Protein AF-A0A1I0ZEE6-F1 (afdb_monomer)

Radius of gyration: 21.69 Å; Cα contacts (8 Å, |Δi|>4): 69; chains: 1; bounding box: 48×44×58 Å

pLDDT: mean 82.83, std 20.59, range [38.22, 98.44]

Mean predicted aligned error: 12.22 Å

Secondary structure (DSSP, 8-state):
--------------------------------S----TTHHHHTS-HHHHHHHHHHHHS-HHHHHHHHHHHHHHHHHTTT-HHHHHHHHHHHHHHHHHHHHS-HHHHHHHHHHHH--HHHHHHHHHHHHHHHHHTTT-HHHHHHHHHHHHHHHHTPPP-

Foldseek 3Di:
DDDDDDDDDDDDDDDDDDDDDPDPDPPPPPPPDPPQQQPNVQVVFAPVLNVLVVVLVPDDPVCSVVSVVVSLVCQCVAVRHDVSNVVSVVVVVVVVVVLVPFAPVLNVLLVVLVVDDDPSSVVSVVVSLVCLCVQVRHDVSNVVSVVVVVVVVSNDPDD

Structure (mmCIF, N/CA/C/O backbone):
data_AF-A0A1I0ZEE6-F1
#
_entry.id   AF-A0A1I0ZEE6-F1
#
loop_
_atom_site.group_PDB
_atom_site.id
_atom_site.type_symbol
_atom_site.label_atom_id
_atom_site.label_alt_id
_atom_site.label_comp_id
_atom_site.label_asym_id
_atom_site.label_entity_id
_atom_site.label_seq_id
_atom_site.pdbx_PDB_ins_code
_atom_site.Cartn_x
_atom_site.Cartn_y
_atom_site.Cartn_z
_atom_site.occupancy
_atom_site.B_iso_or_equiv
_atom_site.auth_seq_id
_atom_site.auth_comp_id
_atom_site.auth_asym_id
_atom_site.auth_atom_id
_atom_site.pdbx_PDB_model_num
ATOM 1 N N . MET A 1 1 ? 27.224 18.123 -24.637 1.00 46.78 1 MET A N 1
ATOM 2 C CA . MET A 1 1 ? 26.279 17.192 -25.281 1.00 46.78 1 MET A CA 1
ATOM 3 C C . MET A 1 1 ? 27.034 16.325 -26.271 1.00 46.78 1 MET A C 1
ATOM 5 O O . MET A 1 1 ? 27.534 16.872 -27.246 1.00 46.78 1 MET A O 1
ATOM 9 N N . PRO A 1 2 ? 27.131 15.012 -26.024 1.00 45.72 2 PRO A N 1
ATOM 10 C CA . PRO A 1 2 ? 27.271 14.040 -27.096 1.00 45.72 2 PRO A CA 1
ATOM 11 C C . PRO A 1 2 ? 26.072 13.081 -27.137 1.00 45.72 2 PRO A C 1
ATOM 13 O O . PRO A 1 2 ? 25.588 12.602 -26.113 1.00 45.72 2 PRO A O 1
ATOM 16 N N . LEU A 1 3 ? 25.606 12.854 -28.362 1.00 50.81 3 LEU A N 1
ATOM 17 C CA . LEU A 1 3 ? 24.625 11.857 -28.772 1.00 50.81 3 LEU A CA 1
ATOM 18 C C . LEU A 1 3 ? 25.189 10.448 -28.566 1.00 50.81 3 LEU A C 1
ATOM 20 O O . LEU A 1 3 ? 26.277 10.153 -29.054 1.00 50.81 3 LEU A O 1
ATOM 24 N N . ILE A 1 4 ? 24.418 9.567 -27.930 1.00 52.72 4 ILE A N 1
ATOM 25 C CA . ILE A 1 4 ? 24.610 8.119 -28.038 1.00 52.72 4 ILE A CA 1
ATOM 26 C C . ILE A 1 4 ? 23.381 7.572 -28.760 1.00 52.72 4 ILE A C 1
ATOM 28 O O . ILE A 1 4 ? 22.345 7.298 -28.162 1.00 52.72 4 ILE A O 1
ATOM 32 N N . GLN A 1 5 ? 23.499 7.483 -30.085 1.00 45.06 5 GLN A N 1
ATOM 33 C CA . GLN A 1 5 ? 22.770 6.495 -30.866 1.00 45.06 5 GLN A CA 1
ATOM 34 C C . GLN A 1 5 ? 23.502 5.165 -30.698 1.00 45.06 5 GLN A C 1
ATOM 36 O O . GLN A 1 5 ? 24.646 5.032 -31.128 1.00 45.06 5 GLN A O 1
ATOM 41 N N . THR A 1 6 ? 22.828 4.170 -30.139 1.00 51.00 6 THR A N 1
ATOM 42 C CA . THR A 1 6 ? 23.192 2.766 -30.331 1.00 51.00 6 THR A CA 1
ATOM 43 C C . THR A 1 6 ? 21.953 2.023 -30.792 1.00 51.00 6 THR A C 1
ATOM 45 O O . THR A 1 6 ? 21.045 1.706 -30.029 1.00 51.00 6 THR A O 1
ATOM 48 N N . ALA A 1 7 ? 21.924 1.801 -32.103 1.00 47.28 7 ALA A N 1
ATOM 49 C CA . ALA A 1 7 ? 21.032 0.878 -32.768 1.00 47.28 7 ALA A CA 1
ATOM 50 C C . ALA A 1 7 ? 21.330 -0.549 -32.286 1.00 47.28 7 ALA A C 1
ATOM 52 O O . ALA A 1 7 ? 22.453 -1.032 -32.421 1.00 47.28 7 ALA A O 1
ATOM 53 N N . GLY A 1 8 ? 20.316 -1.217 -31.742 1.00 39.75 8 GLY A N 1
ATOM 54 C CA . GLY A 1 8 ? 20.309 -2.653 -31.482 1.00 39.75 8 GLY A CA 1
ATOM 55 C C . GLY A 1 8 ? 19.247 -3.314 -32.351 1.00 39.75 8 GLY A C 1
ATOM 56 O O . GLY A 1 8 ? 18.089 -3.401 -31.958 1.00 39.75 8 GLY A O 1
ATOM 57 N N . LEU A 1 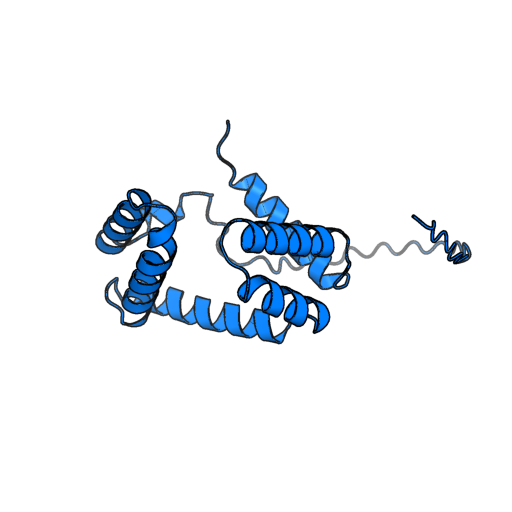9 ? 19.644 -3.727 -33.554 1.00 48.78 9 LEU A N 1
ATOM 58 C CA . LEU A 1 9 ? 18.883 -4.610 -34.435 1.00 48.78 9 LEU A CA 1
ATOM 59 C C . LEU A 1 9 ? 18.693 -5.978 -33.768 1.00 48.78 9 LEU A C 1
ATOM 61 O O . LEU A 1 9 ? 19.683 -6.642 -33.475 1.00 48.78 9 LEU A O 1
ATOM 65 N N . PHE A 1 10 ? 17.451 -6.449 -33.651 1.00 51.84 10 PHE A N 1
ATOM 66 C CA . PHE A 1 10 ? 17.171 -7.880 -33.539 1.00 51.84 10 PHE A CA 1
ATOM 67 C C . PHE A 1 10 ? 16.083 -8.273 -34.534 1.00 51.84 10 PHE A C 1
ATOM 69 O O . PHE A 1 10 ? 14.902 -7.979 -34.370 1.00 51.84 10 PHE A O 1
ATOM 76 N N . ALA A 1 11 ? 16.533 -8.928 -35.602 1.00 49.00 11 ALA A N 1
ATOM 77 C CA . ALA A 1 11 ? 15.695 -9.679 -36.515 1.00 49.00 11 ALA A CA 1
ATOM 78 C C . ALA A 1 11 ? 15.280 -10.992 -35.834 1.00 49.00 11 ALA A C 1
ATOM 80 O O . ALA A 1 11 ? 16.138 -11.779 -35.437 1.00 49.00 11 ALA A O 1
ATOM 81 N N . ALA A 1 12 ? 13.977 -11.241 -35.731 1.00 51.59 12 ALA A N 1
ATOM 82 C CA . ALA A 1 12 ? 13.430 -12.552 -35.404 1.00 51.59 12 ALA A CA 1
ATOM 83 C C . ALA A 1 12 ? 12.421 -12.926 -36.492 1.00 51.59 12 ALA A C 1
ATOM 85 O O . ALA A 1 12 ? 11.495 -12.173 -36.794 1.00 51.59 12 ALA A O 1
ATOM 86 N N . GLY A 1 13 ? 12.696 -14.052 -37.145 1.00 39.03 13 GLY A N 1
ATOM 87 C CA . GLY A 1 13 ? 12.021 -14.513 -38.346 1.00 39.03 13 GLY A CA 1
ATOM 88 C C . GLY A 1 13 ? 10.572 -14.930 -38.114 1.00 39.03 13 GLY A C 1
ATOM 89 O O . GLY A 1 13 ? 10.224 -15.528 -37.098 1.00 39.03 13 GLY A O 1
ATOM 90 N N . LEU A 1 14 ? 9.751 -14.652 -39.125 1.00 50.69 14 LEU A N 1
ATOM 91 C CA . LEU A 1 14 ? 8.453 -15.274 -39.335 1.00 50.69 14 LEU A CA 1
ATOM 92 C C . LEU A 1 14 ? 8.629 -16.772 -39.622 1.00 50.69 14 LEU A C 1
ATOM 94 O O . LEU A 1 14 ? 9.229 -17.142 -40.630 1.00 50.69 14 LEU A O 1
ATOM 98 N N . LEU A 1 15 ? 8.011 -17.618 -38.800 1.00 49.62 15 LEU A N 1
ATOM 99 C CA . LEU A 1 15 ? 7.560 -18.942 -39.217 1.00 49.62 15 LEU A CA 1
ATOM 100 C C . LEU A 1 15 ? 6.072 -19.069 -38.900 1.00 49.62 15 LEU A C 1
ATOM 102 O O . LEU A 1 15 ? 5.647 -19.178 -37.753 1.00 49.62 15 LEU A O 1
ATOM 106 N N . THR A 1 16 ? 5.284 -19.014 -39.965 1.00 49.97 16 THR A N 1
ATOM 107 C CA . THR A 1 16 ? 3.881 -19.396 -40.021 1.00 49.97 16 THR A CA 1
ATOM 108 C C . THR A 1 16 ? 3.776 -20.917 -39.991 1.00 49.97 16 THR A C 1
ATOM 110 O O . THR A 1 16 ? 4.164 -21.593 -40.939 1.00 49.97 16 THR A O 1
ATOM 113 N N . THR A 1 17 ? 3.184 -21.463 -38.931 1.00 50.41 17 THR A N 1
ATOM 114 C CA . THR A 1 17 ? 2.644 -22.828 -38.939 1.00 50.41 17 THR A CA 1
ATOM 115 C C . THR A 1 17 ? 1.213 -22.802 -38.430 1.00 50.41 17 THR A C 1
ATOM 117 O O . THR A 1 17 ? 0.954 -22.543 -37.256 1.00 50.41 17 THR A O 1
ATOM 120 N N . SER A 1 18 ? 0.284 -23.049 -39.348 1.00 53.25 18 SER A N 1
ATOM 121 C CA . SER A 1 18 ? -1.133 -23.267 -39.088 1.00 53.25 18 SER A CA 1
ATOM 122 C C . SER A 1 18 ? -1.331 -24.498 -38.201 1.00 53.25 18 SER A C 1
ATOM 124 O O . SER A 1 18 ? -0.923 -25.598 -38.565 1.00 53.25 18 SER A O 1
ATOM 126 N N . GLY A 1 19 ? -2.005 -24.319 -37.068 1.00 49.41 19 GLY A N 1
ATOM 127 C CA . GLY A 1 19 ? -2.483 -25.402 -36.214 1.00 49.41 19 GLY A CA 1
ATOM 128 C C . GLY A 1 19 ? -3.840 -25.029 -35.631 1.00 49.41 19 GLY A C 1
ATOM 129 O O . GLY A 1 19 ? -3.916 -24.346 -34.615 1.00 49.41 19 GLY A O 1
ATOM 130 N N . LEU A 1 20 ? -4.916 -25.447 -36.301 1.00 53.00 20 LEU A N 1
ATOM 131 C CA . LEU A 1 20 ? -6.276 -25.388 -35.770 1.00 53.00 20 LEU A CA 1
ATOM 132 C C . LEU A 1 20 ? -6.407 -26.447 -34.672 1.00 53.00 20 LEU A C 1
ATOM 134 O O . LEU A 1 20 ? -6.607 -27.622 -34.965 1.00 53.00 20 LEU A O 1
ATOM 138 N N . PHE A 1 21 ? -6.314 -26.028 -33.412 1.00 50.97 21 PHE A N 1
ATOM 139 C CA . PHE A 1 21 ? -6.789 -26.820 -32.283 1.00 50.97 21 PHE A CA 1
ATOM 140 C C . PHE A 1 21 ? -8.025 -26.149 -31.698 1.00 50.97 21 PHE A C 1
ATOM 142 O O . PHE A 1 21 ? -7.955 -25.209 -30.909 1.00 50.97 21 PHE A O 1
ATOM 149 N N . THR A 1 22 ? -9.185 -26.657 -32.107 1.00 52.50 22 THR A N 1
ATOM 150 C CA . THR A 1 22 ? -10.457 -26.445 -31.422 1.00 52.50 22 THR A CA 1
ATOM 151 C C . THR A 1 22 ? -10.413 -27.223 -30.108 1.00 52.50 22 THR A C 1
ATOM 153 O O . THR A 1 22 ? -10.842 -28.368 -30.025 1.00 52.50 22 THR A O 1
ATOM 156 N N . GLY A 1 23 ? -9.833 -26.608 -29.082 1.00 43.75 23 GLY A N 1
ATOM 157 C CA . GLY A 1 23 ? -9.892 -27.077 -27.706 1.00 43.75 23 GLY A CA 1
ATOM 158 C C . GLY A 1 23 ? -10.612 -26.032 -26.874 1.00 43.75 23 GLY A C 1
ATOM 159 O O . GLY A 1 23 ? -9.990 -25.081 -26.411 1.00 43.75 23 GLY A O 1
ATOM 160 N N . ALA A 1 24 ? -11.924 -26.193 -26.696 1.00 48.84 24 ALA A N 1
ATOM 161 C CA . ALA A 1 24 ? -12.662 -25.479 -25.664 1.00 48.84 24 ALA A CA 1
ATOM 162 C C . ALA A 1 24 ? -12.153 -25.969 -24.301 1.00 48.84 24 ALA A C 1
ATOM 164 O O . ALA A 1 24 ? -12.667 -26.931 -2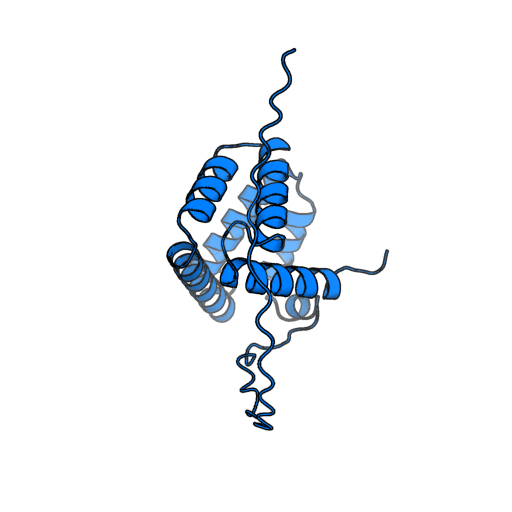3.734 1.00 48.84 24 ALA A O 1
ATOM 165 N N . ALA A 1 25 ? -11.084 -25.347 -23.806 1.00 46.94 25 ALA A N 1
ATOM 166 C CA . ALA A 1 25 ? -10.666 -25.515 -22.430 1.00 46.94 25 ALA A CA 1
ATOM 167 C C . ALA A 1 25 ? -11.686 -24.772 -21.554 1.00 46.94 25 ALA A C 1
ATOM 169 O O . ALA A 1 25 ? -11.912 -23.580 -21.782 1.00 46.94 25 ALA A O 1
ATOM 170 N N . PRO A 1 26 ? -12.325 -25.432 -20.571 1.00 43.75 26 PRO A N 1
ATOM 171 C CA . PRO A 1 26 ? -13.131 -24.724 -19.597 1.00 43.75 26 PRO A CA 1
ATOM 172 C C . PRO A 1 26 ? -12.206 -23.747 -18.878 1.00 43.75 26 PRO A C 1
ATOM 174 O O . PRO A 1 26 ? -11.265 -24.152 -18.196 1.00 43.75 26 PRO A O 1
ATOM 177 N N . SER A 1 27 ? -12.451 -22.453 -19.0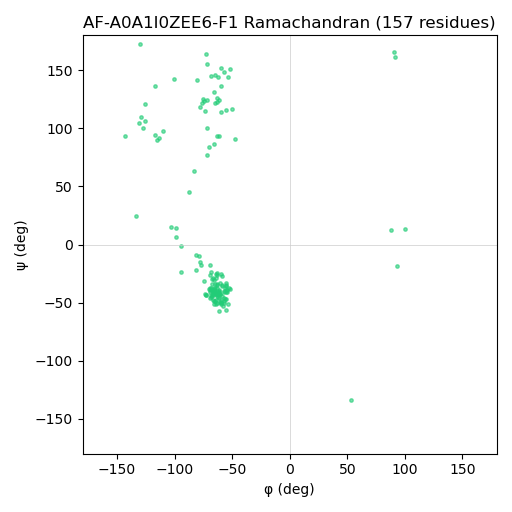65 1.00 43.12 27 SER A N 1
ATOM 178 C CA . SER A 1 27 ? -11.831 -21.408 -18.268 1.00 43.12 27 SER A CA 1
ATOM 179 C C . SER A 1 27 ? -12.267 -21.639 -16.826 1.00 43.12 27 SER A C 1
ATOM 181 O O . SER A 1 27 ? -13.346 -21.223 -16.407 1.00 43.12 27 SER A O 1
ATOM 183 N N . THR A 1 28 ? -11.453 -22.365 -16.064 1.00 38.22 28 THR A N 1
ATOM 184 C CA . THR A 1 28 ? -11.566 -22.429 -14.614 1.00 38.22 28 THR A CA 1
ATOM 185 C C . THR A 1 28 ? -11.312 -21.022 -14.109 1.00 38.22 28 THR A C 1
ATOM 187 O O . THR A 1 28 ? -10.166 -20.600 -13.948 1.00 38.22 28 THR A O 1
ATOM 190 N N . SER A 1 29 ? -12.408 -20.287 -13.930 1.00 42.53 29 SER A N 1
ATOM 191 C CA . SER A 1 29 ? -12.499 -19.054 -13.167 1.00 42.53 29 SER A CA 1
ATOM 192 C C . SER A 1 29 ? -11.805 -19.268 -11.823 1.00 42.53 29 SER A C 1
ATOM 194 O O . SER A 1 29 ? -12.403 -19.704 -10.844 1.00 42.53 29 SER A O 1
ATOM 196 N N . THR A 1 30 ? -10.509 -18.969 -11.761 1.00 47.34 30 THR A N 1
ATOM 197 C CA . THR A 1 30 ? -9.807 -18.740 -10.497 1.00 47.34 30 THR A CA 1
ATOM 198 C C . THR A 1 30 ? -10.076 -17.287 -10.125 1.00 47.34 30 THR A C 1
ATOM 200 O O . THR A 1 30 ? -9.202 -16.427 -10.133 1.00 47.34 30 THR A O 1
ATOM 203 N N . GLY A 1 31 ? -11.354 -17.000 -9.902 1.00 43.31 31 GLY A N 1
ATOM 204 C CA . GLY A 1 31 ? -11.892 -15.681 -9.605 1.00 43.31 31 GLY A CA 1
ATOM 205 C C . GLY A 1 31 ? -12.862 -15.732 -8.434 1.00 43.31 31 GLY A C 1
ATOM 206 O O . GLY A 1 31 ? -13.730 -14.878 -8.338 1.00 43.31 31 GLY A O 1
ATOM 207 N N . ASP A 1 32 ? -12.734 -16.725 -7.552 1.00 38.62 32 ASP A N 1
ATOM 208 C CA . ASP A 1 32 ? -13.660 -16.970 -6.441 1.00 38.62 32 ASP A CA 1
ATOM 209 C C . ASP A 1 32 ? -13.271 -16.166 -5.184 1.00 38.62 32 ASP A C 1
ATOM 211 O O . ASP A 1 32 ? -13.161 -16.652 -4.059 1.00 38.62 32 ASP A O 1
ATOM 215 N N . GLY A 1 33 ? -12.961 -14.888 -5.400 1.00 41.09 33 GLY A N 1
ATOM 216 C CA . GLY A 1 33 ? -12.982 -13.881 -4.348 1.00 41.09 33 GLY A CA 1
ATOM 217 C C . GLY A 1 33 ? -14.282 -13.094 -4.486 1.00 41.09 33 GLY A C 1
ATOM 218 O O . GLY A 1 33 ? -14.668 -12.817 -5.620 1.00 41.09 33 GLY A O 1
ATOM 219 N N . PRO A 1 34 ? -14.947 -12.679 -3.391 1.00 40.41 34 PRO A N 1
ATOM 220 C CA . PRO A 1 34 ? -16.128 -11.831 -3.492 1.00 40.41 34 PRO A CA 1
ATOM 221 C C . PRO A 1 34 ? -15.836 -10.631 -4.404 1.00 40.41 34 PRO A C 1
ATOM 223 O O . PRO A 1 34 ? -14.956 -9.814 -4.108 1.00 40.41 34 PRO A O 1
ATOM 226 N N . GLN A 1 35 ? -16.543 -10.546 -5.533 1.00 50.31 35 GLN A N 1
ATOM 227 C CA . GLN A 1 35 ? -16.547 -9.390 -6.428 1.00 50.31 35 GLN A CA 1
ATOM 228 C C . GLN A 1 35 ? -17.327 -8.280 -5.718 1.00 50.31 35 GLN A C 1
ATOM 230 O O . GLN A 1 35 ? -18.514 -8.079 -5.954 1.00 50.31 35 GLN A O 1
ATOM 235 N N . VAL A 1 36 ? -16.694 -7.630 -4.737 1.00 58.38 36 VAL A N 1
ATOM 236 C CA . VAL A 1 36 ? -17.350 -6.575 -3.960 1.00 58.38 36 VAL A CA 1
ATOM 237 C C . VAL A 1 36 ? -17.414 -5.312 -4.823 1.00 58.38 36 VAL A C 1
ATOM 239 O O . VAL A 1 36 ? -16.350 -4.830 -5.227 1.00 58.38 36 VAL A O 1
ATOM 242 N N . PRO A 1 37 ? -18.613 -4.756 -5.094 1.00 65.31 37 PRO A N 1
ATOM 243 C CA . PRO A 1 37 ? -18.745 -3.507 -5.829 1.00 65.31 37 PRO A CA 1
ATOM 244 C C . PRO A 1 37 ? -17.910 -2.404 -5.182 1.00 65.31 37 PRO A C 1
ATOM 246 O O . PRO A 1 37 ? -17.783 -2.329 -3.954 1.00 65.31 37 PRO A O 1
ATOM 249 N N . CYS A 1 38 ? -17.346 -1.530 -6.007 1.00 70.56 38 CYS A N 1
ATOM 250 C CA . CYS A 1 38 ? -16.548 -0.402 -5.551 1.00 70.56 38 CYS A CA 1
ATOM 251 C C . CYS A 1 38 ? -17.369 0.442 -4.559 1.00 70.56 38 CYS A C 1
ATOM 253 O O . CYS A 1 38 ? -18.420 0.971 -4.899 1.00 70.56 38 CYS A O 1
ATOM 255 N N . GLY A 1 39 ? -16.922 0.508 -3.302 1.00 64.19 39 GLY A N 1
ATOM 256 C CA . GLY A 1 39 ? -17.622 1.219 -2.224 1.00 64.19 39 GLY A CA 1
ATOM 257 C C . GLY A 1 39 ? -18.583 0.376 -1.375 1.00 64.19 39 GLY A C 1
ATOM 258 O O . GLY A 1 39 ? -18.823 0.753 -0.230 1.00 64.19 39 GLY A O 1
ATOM 259 N N . ALA A 1 40 ? -19.037 -0.800 -1.830 1.00 69.12 40 ALA A N 1
ATOM 260 C CA . ALA A 1 40 ? -19.922 -1.663 -1.032 1.00 69.12 40 ALA A CA 1
ATOM 261 C C . ALA A 1 40 ? -19.250 -2.164 0.259 1.00 69.12 40 ALA A C 1
ATOM 263 O O . ALA A 1 40 ? -19.917 -2.364 1.269 1.00 69.12 40 ALA A O 1
ATOM 264 N N . VAL A 1 41 ? -17.913 -2.262 0.271 1.00 80.06 41 VAL A N 1
ATOM 265 C CA . VAL A 1 41 ? -17.131 -2.578 1.480 1.00 80.06 41 VAL A CA 1
ATOM 266 C C . VAL A 1 41 ? -17.421 -1.606 2.625 1.00 80.06 41 VAL A C 1
ATOM 268 O O . VAL A 1 41 ? -17.432 -2.039 3.770 1.00 80.06 41 VAL A O 1
ATOM 271 N N . TRP A 1 42 ? -17.673 -0.320 2.345 1.00 83.69 42 TRP A N 1
ATOM 272 C CA . TRP A 1 42 ? -17.798 0.706 3.385 1.00 83.69 42 TRP A CA 1
ATOM 273 C C . TRP A 1 42 ? -18.943 0.419 4.357 1.00 83.69 42 TRP A C 1
ATOM 275 O O . TRP A 1 42 ? -18.758 0.537 5.564 1.00 83.69 42 TRP A O 1
ATOM 285 N N . SER A 1 43 ? -20.098 -0.012 3.850 1.00 85.38 43 SER A N 1
ATOM 286 C CA . SER A 1 43 ? -21.277 -0.321 4.670 1.00 85.38 43 SER A CA 1
ATOM 287 C C . SER A 1 43 ? -21.104 -1.567 5.544 1.00 85.38 43 SER A C 1
ATOM 289 O O . SER A 1 43 ? -21.843 -1.735 6.507 1.00 85.38 43 SER A O 1
ATOM 291 N N . HIS A 1 44 ? -20.125 -2.420 5.233 1.00 86.56 44 HIS A N 1
ATOM 292 C CA . HIS A 1 44 ? -19.817 -3.636 5.989 1.00 86.56 44 HIS A CA 1
ATOM 293 C C . HIS A 1 44 ? -18.715 -3.443 7.039 1.00 86.56 44 HIS A C 1
ATOM 295 O O . HIS A 1 44 ? -18.365 -4.393 7.736 1.00 86.56 44 HIS A O 1
ATOM 301 N N . LEU A 1 45 ? -18.141 -2.241 7.150 1.00 91.25 45 LEU A N 1
ATOM 302 C CA . LEU A 1 45 ? -17.132 -1.950 8.163 1.00 91.25 45 LEU A CA 1
ATOM 303 C C . LEU A 1 45 ? -17.796 -1.660 9.524 1.00 91.25 45 LEU A C 1
ATOM 305 O O . LEU A 1 45 ? -18.809 -0.951 9.559 1.00 91.25 45 LEU A O 1
ATOM 309 N N . PRO A 1 46 ? -17.206 -2.128 10.643 1.00 95.69 46 PRO A N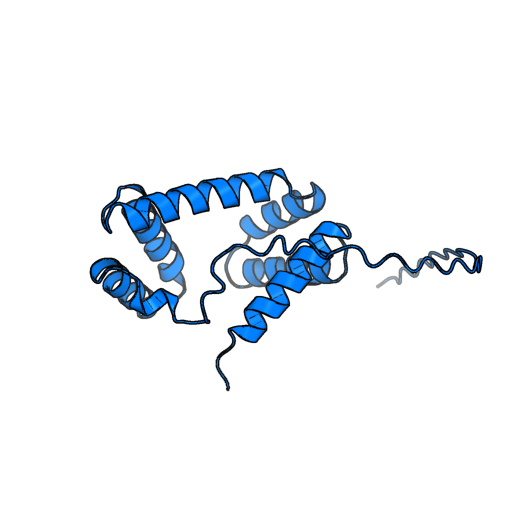 1
ATOM 310 C CA . PRO A 1 46 ? -17.615 -1.721 11.987 1.00 95.69 46 PRO A CA 1
ATOM 311 C C . PRO A 1 46 ? -17.661 -0.196 12.134 1.00 95.69 46 PRO A C 1
ATOM 313 O O . PRO A 1 46 ? -16.940 0.525 11.440 1.00 95.69 46 PRO A O 1
ATOM 316 N N . GLU A 1 47 ? -18.535 0.311 13.007 1.00 96.19 47 GLU A N 1
ATOM 317 C CA . GLU A 1 47 ? -18.705 1.755 13.212 1.00 96.19 47 GLU A CA 1
ATOM 318 C C . GLU A 1 47 ? -17.395 2.452 13.584 1.00 96.19 47 GLU A C 1
ATOM 320 O O . GLU A 1 47 ? -17.049 3.441 12.935 1.00 96.19 47 GLU A O 1
ATOM 325 N N . ASP A 1 48 ? -16.643 1.883 14.522 1.00 96.94 48 ASP A N 1
ATOM 326 C CA . ASP A 1 48 ? -15.377 2.442 15.003 1.00 96.94 48 ASP A CA 1
ATOM 327 C C . ASP A 1 48 ? -14.348 2.550 13.868 1.00 96.94 48 ASP A C 1
ATOM 329 O O . ASP A 1 48 ? -13.799 3.619 13.608 1.00 96.94 48 ASP A O 1
ATOM 333 N N . LEU A 1 49 ? -14.204 1.498 13.052 1.00 97.19 49 LEU A N 1
ATOM 334 C CA . LEU A 1 49 ? -13.325 1.533 11.878 1.00 97.19 49 LEU A CA 1
ATOM 335 C C . LEU A 1 49 ? -13.780 2.580 10.844 1.00 97.19 49 LEU A C 1
ATOM 337 O O . LEU A 1 49 ? -12.958 3.246 10.212 1.00 97.19 49 LEU A O 1
ATOM 341 N N . ARG A 1 50 ? -15.094 2.763 10.649 1.00 96.06 50 ARG A N 1
ATOM 342 C CA . ARG A 1 50 ? -15.616 3.834 9.778 1.00 96.06 50 ARG A CA 1
ATOM 343 C C . ARG A 1 50 ? -15.356 5.220 10.361 1.00 96.06 50 ARG A C 1
ATOM 345 O O . ARG A 1 50 ? -15.193 6.166 9.586 1.00 96.06 50 ARG A O 1
ATOM 352 N N . ALA A 1 51 ? -15.389 5.378 11.681 1.00 96.94 51 ALA A N 1
ATOM 353 C CA . ALA A 1 51 ? -15.066 6.631 12.354 1.00 96.94 51 ALA A CA 1
ATOM 354 C C . ALA A 1 51 ? -13.587 6.983 12.150 1.00 96.94 51 ALA A C 1
ATOM 356 O O . ALA A 1 51 ? -13.295 8.066 11.640 1.00 96.94 51 ALA A O 1
ATOM 357 N N . ASP A 1 52 ? -12.679 6.037 12.373 1.00 97.56 52 ASP A N 1
ATOM 358 C CA . ASP A 1 52 ? -11.243 6.271 12.215 1.00 97.56 52 ASP A CA 1
ATOM 359 C C . ASP A 1 52 ? -10.858 6.558 10.763 1.00 97.56 52 ASP A C 1
ATOM 361 O O . ASP A 1 52 ? -10.118 7.500 10.472 1.00 97.56 52 ASP A O 1
ATOM 365 N N . LEU A 1 53 ? -11.438 5.832 9.802 1.00 96.00 53 LEU A N 1
ATOM 366 C CA . LEU A 1 53 ? -11.218 6.104 8.379 1.00 96.00 53 LEU A CA 1
ATOM 367 C C . LEU A 1 53 ? -11.777 7.469 7.937 1.00 96.00 53 LEU A C 1
ATOM 369 O O . LEU A 1 53 ? -11.224 8.088 7.020 1.00 96.00 53 LEU A O 1
ATOM 373 N N . ARG A 1 54 ? -12.853 7.964 8.568 1.00 96.00 54 ARG A N 1
ATOM 374 C CA . ARG A 1 54 ? -13.319 9.350 8.374 1.00 96.00 54 ARG A CA 1
ATOM 375 C C . ARG A 1 54 ? -12.328 10.344 8.973 1.00 96.00 54 ARG A C 1
ATOM 377 O O . ARG A 1 54 ? -12.000 11.314 8.292 1.00 96.00 54 ARG A O 1
ATOM 384 N N . GLY A 1 55 ? -11.809 10.067 10.169 1.00 96.62 55 GLY A N 1
ATOM 385 C CA . GLY A 1 55 ? -10.758 10.855 10.813 1.00 96.62 55 GLY A CA 1
ATOM 386 C C . GLY A 1 55 ? -9.541 11.018 9.905 1.00 96.62 55 GLY A C 1
ATOM 387 O O . GLY A 1 55 ? -9.166 12.138 9.569 1.00 96.62 55 GLY A O 1
ATOM 388 N N . VAL A 1 56 ? -9.015 9.913 9.364 1.00 96.94 56 VAL A N 1
ATOM 389 C CA . VAL A 1 56 ? -7.903 9.929 8.395 1.00 96.94 56 VAL A CA 1
ATOM 390 C C . VAL A 1 56 ? -8.201 10.814 7.188 1.00 96.94 56 VAL A C 1
ATOM 392 O O . VAL A 1 56 ? -7.311 11.497 6.680 1.00 96.94 56 VAL A O 1
ATOM 395 N N . ARG A 1 57 ? -9.438 10.806 6.678 1.00 93.44 57 ARG A N 1
ATOM 396 C CA . ARG A 1 57 ? -9.789 11.591 5.488 1.00 93.44 57 ARG A CA 1
ATOM 397 C C . ARG A 1 57 ? -9.632 13.094 5.729 1.00 93.44 57 ARG A C 1
ATOM 399 O O . ARG A 1 57 ? -9.208 13.777 4.793 1.00 93.44 57 ARG A O 1
ATOM 406 N N . ALA A 1 58 ? -9.922 13.554 6.946 1.00 94.69 58 ALA A N 1
ATOM 407 C CA . ALA A 1 58 ? -9.818 14.946 7.373 1.00 94.69 58 ALA A CA 1
ATOM 408 C C . ALA A 1 58 ? -8.378 15.403 7.681 1.00 94.69 58 ALA A C 1
ATOM 410 O O . ALA A 1 58 ? -8.132 16.604 7.739 1.00 94.69 58 ALA A O 1
ATOM 411 N N . LEU A 1 59 ? -7.425 14.476 7.843 1.00 95.19 59 LEU A N 1
ATOM 412 C CA . LEU A 1 59 ? -6.030 14.816 8.139 1.00 95.19 59 LEU A CA 1
ATOM 413 C C . LEU A 1 59 ? -5.288 15.427 6.934 1.00 95.19 59 LEU A C 1
ATOM 415 O O . LEU A 1 59 ? -5.606 15.108 5.779 1.00 95.19 59 LEU A O 1
ATOM 419 N N . PRO A 1 60 ? -4.227 16.222 7.171 1.00 93.25 60 PRO A N 1
ATOM 420 C CA . PRO A 1 60 ? -3.256 16.595 6.146 1.00 93.25 60 PRO A CA 1
ATOM 421 C C . PRO A 1 60 ? -2.602 15.368 5.496 1.00 93.25 60 PRO A C 1
ATOM 423 O O . PRO A 1 60 ? -2.393 14.338 6.135 1.00 93.25 60 PRO A O 1
ATOM 426 N N . VAL A 1 61 ? -2.230 15.471 4.214 1.00 86.50 61 VAL A N 1
ATOM 427 C CA . VAL A 1 61 ? -1.640 14.353 3.442 1.00 86.50 61 VAL A CA 1
ATOM 428 C C . VAL A 1 61 ? -0.396 13.762 4.117 1.00 86.50 61 VAL A C 1
ATOM 430 O O . VAL A 1 61 ? -0.206 12.546 4.072 1.00 86.50 61 VAL A O 1
ATOM 433 N N . SER A 1 62 ? 0.416 14.600 4.766 1.00 85.75 62 SER A N 1
ATOM 434 C CA . SER A 1 62 ? 1.607 14.197 5.522 1.00 85.75 62 SER A CA 1
ATOM 435 C C . SER A 1 62 ? 1.295 13.249 6.683 1.00 85.75 62 SER A C 1
ATOM 437 O O . SER A 1 62 ? 2.089 12.355 6.958 1.00 85.75 62 SER A O 1
ATOM 439 N N . GLU A 1 63 ? 0.133 13.390 7.322 1.00 92.00 63 GLU A N 1
ATOM 440 C CA . GLU A 1 63 ? -0.245 12.647 8.533 1.00 92.00 63 GLU A CA 1
ATOM 441 C C . GLU A 1 63 ? -1.049 11.377 8.233 1.00 92.00 63 GLU A C 1
ATOM 443 O O . GLU A 1 63 ? -1.026 10.415 9.004 1.00 92.00 63 GLU A O 1
ATOM 448 N N . LYS A 1 64 ? -1.721 11.319 7.075 1.00 93.56 64 LYS A N 1
ATOM 449 C CA . LYS A 1 64 ? -2.558 10.168 6.683 1.00 93.56 64 LYS A CA 1
ATOM 450 C C . LYS A 1 64 ? -1.814 8.841 6.756 1.00 93.56 64 LYS A C 1
ATOM 452 O O . LYS A 1 64 ? -2.400 7.821 7.111 1.00 93.56 64 LYS A O 1
ATOM 457 N N . ALA A 1 65 ? -0.530 8.838 6.400 1.00 90.81 65 ALA A N 1
ATOM 458 C CA . ALA A 1 65 ? 0.268 7.622 6.380 1.00 90.81 65 ALA A CA 1
ATOM 459 C C . ALA A 1 65 ? 0.477 7.033 7.786 1.00 90.81 65 ALA A C 1
ATOM 461 O O . ALA A 1 65 ? 0.444 5.811 7.926 1.00 90.81 65 ALA A O 1
ATOM 462 N N . ASP A 1 66 ? 0.684 7.872 8.804 1.00 93.69 66 ASP A N 1
ATOM 463 C CA . ASP A 1 66 ? 0.831 7.436 10.197 1.00 93.69 66 ASP A CA 1
ATOM 464 C C . ASP A 1 66 ? -0.496 6.992 10.798 1.00 93.69 66 ASP A C 1
ATOM 466 O O . ASP A 1 66 ? -0.569 5.915 11.389 1.00 93.69 66 ASP A O 1
ATOM 470 N N . ALA A 1 67 ? -1.566 7.745 10.555 1.00 96.81 67 ALA A N 1
ATOM 471 C CA . ALA A 1 67 ? -2.890 7.375 11.040 1.00 96.81 67 ALA A CA 1
ATOM 472 C C . ALA A 1 67 ? -3.367 6.030 10.455 1.00 96.81 67 ALA A C 1
ATOM 474 O O . ALA A 1 67 ? -3.860 5.169 11.177 1.00 96.81 67 ALA A O 1
ATOM 475 N N . LEU A 1 68 ? -3.116 5.767 9.165 1.00 96.94 68 LEU A N 1
ATOM 476 C CA . LEU A 1 68 ? -3.400 4.456 8.562 1.00 96.94 68 LEU A CA 1
ATOM 477 C C . LEU A 1 68 ? -2.524 3.325 9.124 1.00 96.94 68 LEU A C 1
ATOM 479 O O . LEU A 1 68 ? -2.948 2.168 9.126 1.00 96.94 68 LEU A O 1
ATOM 483 N N . ARG A 1 69 ? -1.297 3.623 9.579 1.00 96.38 69 ARG A N 1
ATOM 484 C CA . ARG A 1 69 ? -0.452 2.639 10.277 1.00 96.38 69 ARG A CA 1
ATOM 485 C C . ARG A 1 69 ? -1.018 2.298 11.652 1.00 96.38 69 ARG A C 1
ATOM 487 O O . ARG A 1 69 ? -0.955 1.126 12.013 1.00 96.38 69 ARG A O 1
ATOM 494 N N . ALA A 1 70 ? -1.553 3.283 12.373 1.00 97.75 70 ALA A N 1
ATOM 495 C CA . ALA A 1 70 ? -2.227 3.070 13.651 1.00 97.75 70 ALA A CA 1
ATOM 496 C C . ALA A 1 70 ? -3.453 2.167 13.474 1.00 97.75 70 ALA A C 1
ATOM 498 O O . ALA A 1 70 ? -3.408 1.044 13.951 1.00 97.75 70 ALA A O 1
ATOM 499 N N . ILE A 1 71 ? -4.399 2.544 12.607 1.00 98.12 71 ILE A N 1
ATOM 500 C CA . ILE A 1 71 ? -5.595 1.732 12.300 1.00 98.12 71 ILE A CA 1
ATOM 501 C C . ILE A 1 71 ? -5.229 0.295 11.911 1.00 98.12 71 ILE A C 1
ATOM 503 O O . ILE A 1 71 ? -5.923 -0.661 12.241 1.00 98.12 71 ILE A O 1
ATOM 507 N N . ARG A 1 72 ? -4.132 0.101 11.168 1.00 97.56 72 ARG A N 1
ATOM 508 C CA . ARG A 1 72 ? -3.677 -1.248 10.819 1.00 97.56 72 ARG A CA 1
ATOM 509 C C . ARG A 1 72 ? -3.217 -2.053 12.041 1.00 97.56 72 ARG A C 1
ATOM 511 O O . ARG A 1 72 ? -3.426 -3.263 12.024 1.00 97.56 72 ARG A O 1
ATOM 518 N N . ARG A 1 73 ? -2.532 -1.440 13.011 1.00 98.31 73 ARG A N 1
ATOM 519 C CA . ARG A 1 73 ? -2.145 -2.117 14.261 1.00 98.31 73 ARG A CA 1
ATOM 520 C C . ARG A 1 73 ? -3.386 -2.472 15.060 1.00 98.31 73 ARG A C 1
ATOM 522 O O . ARG A 1 73 ? -3.584 -3.649 15.298 1.00 98.31 73 ARG A O 1
ATOM 529 N N . ASP A 1 74 ? -4.268 -1.508 15.278 1.00 98.38 74 ASP A N 1
ATOM 530 C CA . ASP A 1 74 ? -5.513 -1.686 16.028 1.00 98.38 74 ASP A CA 1
ATOM 531 C C . ASP A 1 74 ? -6.374 -2.803 15.398 1.00 98.38 74 ASP A C 1
ATOM 533 O O . ASP A 1 74 ? -6.891 -3.704 16.057 1.00 98.38 74 ASP A O 1
ATOM 537 N N . ALA A 1 75 ? -6.421 -2.854 14.060 1.00 98.25 75 ALA A N 1
ATOM 538 C CA . ALA A 1 75 ? -7.048 -3.951 13.332 1.00 98.25 75 ALA A CA 1
ATOM 539 C C . ALA A 1 75 ? -6.392 -5.317 13.586 1.00 98.25 75 ALA A C 1
ATOM 541 O O . ALA A 1 75 ? -7.112 -6.305 13.652 1.00 98.25 75 ALA A O 1
ATOM 542 N N . LEU A 1 76 ? -5.064 -5.400 13.689 1.00 98.25 76 LEU A N 1
ATOM 543 C CA . LEU A 1 76 ? -4.340 -6.644 13.991 1.00 98.25 76 LEU A CA 1
ATOM 544 C C . LEU A 1 76 ? -4.467 -7.054 15.464 1.00 98.25 76 LEU A C 1
ATOM 546 O O . LEU A 1 76 ? -4.497 -8.252 15.748 1.00 98.25 76 LEU A O 1
ATOM 550 N N . ASP A 1 77 ? -4.580 -6.083 16.364 1.00 98.12 77 ASP A N 1
ATOM 551 C CA . ASP A 1 77 ? -4.760 -6.300 17.800 1.00 98.12 77 ASP A CA 1
ATOM 552 C C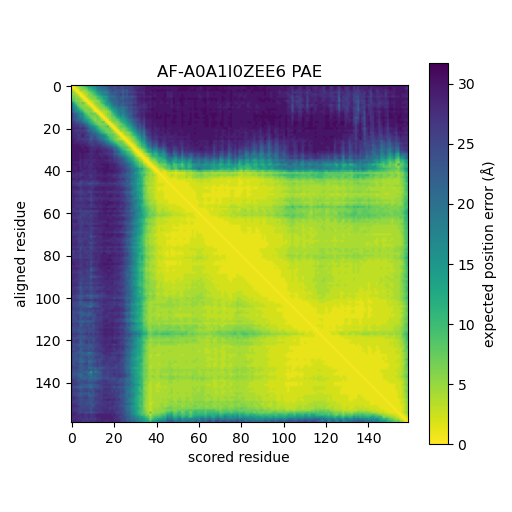 . ASP A 1 77 ? -6.212 -6.698 18.130 1.00 98.12 77 ASP A C 1
ATOM 554 O O . ASP A 1 77 ? -6.476 -7.354 19.137 1.00 98.12 77 ASP A O 1
ATOM 558 N N . GLY A 1 78 ? -7.137 -6.436 17.200 1.00 97.56 78 GLY A N 1
ATOM 559 C CA . GLY A 1 78 ? -8.523 -6.894 17.253 1.00 97.56 78 GLY A CA 1
ATOM 560 C C . GLY A 1 78 ? -9.511 -5.836 17.732 1.00 97.56 78 GLY A C 1
ATOM 561 O O . GLY A 1 78 ? -10.671 -6.171 17.972 1.00 97.56 78 GLY A O 1
ATOM 562 N N . ASP A 1 79 ? -9.096 -4.572 17.789 1.00 98.25 79 ASP A N 1
ATOM 563 C CA . ASP A 1 79 ? -9.873 -3.458 18.345 1.00 98.25 79 ASP A CA 1
ATOM 564 C C . ASP A 1 79 ? -11.171 -3.185 17.570 1.00 98.25 79 ASP A C 1
ATOM 566 O O . ASP A 1 79 ? -12.157 -2.718 18.129 1.00 98.25 79 ASP A O 1
ATOM 570 N N . TYR A 1 80 ? -11.219 -3.566 16.290 1.00 97.62 80 TYR A N 1
ATOM 571 C CA . TYR A 1 80 ? -12.428 -3.493 15.456 1.00 97.62 80 TYR A CA 1
ATOM 572 C C . TYR A 1 80 ? -13.175 -4.833 15.339 1.00 97.62 80 TYR A C 1
ATOM 574 O O . TYR A 1 80 ? -14.009 -5.022 14.448 1.00 97.62 80 TYR A O 1
ATOM 582 N N . GLY A 1 81 ? -12.848 -5.801 16.193 1.00 97.19 81 GLY A N 1
ATOM 583 C CA . GLY A 1 81 ? -13.461 -7.122 16.244 1.00 97.19 81 GLY A CA 1
ATOM 584 C C . GLY A 1 81 ? -12.787 -8.195 15.380 1.00 97.19 81 GLY A C 1
ATOM 585 O O . GLY A 1 81 ? -12.008 -7.949 14.454 1.00 97.19 81 GLY A O 1
ATOM 586 N N . THR A 1 82 ? -13.151 -9.448 15.663 1.00 96.50 82 THR A N 1
ATOM 587 C CA . THR A 1 82 ? -12.474 -10.657 15.150 1.00 96.50 82 THR A CA 1
ATOM 588 C C . THR A 1 82 ? -12.543 -10.827 13.631 1.00 96.50 82 THR A C 1
ATOM 590 O O . THR A 1 82 ? -11.705 -11.501 13.027 1.00 96.50 82 THR A O 1
ATOM 593 N N . GLN A 1 83 ? -13.555 -10.265 12.967 1.00 94.19 83 GLN A N 1
ATOM 594 C CA . GLN A 1 83 ? -13.649 -10.327 11.509 1.00 94.19 83 GLN A CA 1
ATOM 595 C C . GLN A 1 83 ? -12.625 -9.401 10.845 1.00 94.19 83 GLN A C 1
ATOM 597 O O . GLN A 1 83 ? -11.974 -9.816 9.879 1.00 94.19 83 GLN A O 1
ATOM 602 N N . VAL A 1 84 ? -12.464 -8.184 11.373 1.00 96.06 84 VAL A N 1
ATOM 603 C CA . VAL A 1 84 ? -11.472 -7.219 10.888 1.00 96.06 84 VAL A CA 1
ATOM 604 C C . VAL A 1 84 ? -10.065 -7.733 11.163 1.00 96.06 84 VAL A C 1
ATOM 606 O O . VAL A 1 84 ? -9.245 -7.714 10.247 1.00 96.06 84 VAL A O 1
ATOM 609 N N . GLN A 1 85 ? -9.824 -8.303 12.344 1.00 98.06 85 GLN A N 1
ATOM 610 C CA . GLN A 1 85 ? -8.544 -8.923 12.690 1.00 98.06 85 GLN A CA 1
ATOM 611 C C . GLN A 1 85 ? -8.124 -9.999 11.699 1.00 98.06 85 GLN A C 1
ATOM 613 O O . GLN A 1 85 ? -7.097 -9.873 11.031 1.00 98.06 85 GLN A O 1
ATOM 618 N N . ARG A 1 86 ? -8.983 -11.000 11.484 1.00 96.31 86 ARG A N 1
ATOM 619 C CA . ARG A 1 86 ? -8.704 -12.069 10.517 1.00 96.31 86 ARG A CA 1
ATOM 620 C C . ARG A 1 86 ? -8.484 -11.527 9.106 1.00 96.31 86 ARG A C 1
ATOM 622 O O . ARG A 1 86 ? -7.708 -12.089 8.334 1.00 96.31 86 ARG A O 1
ATOM 629 N N . PHE A 1 87 ? -9.186 -10.4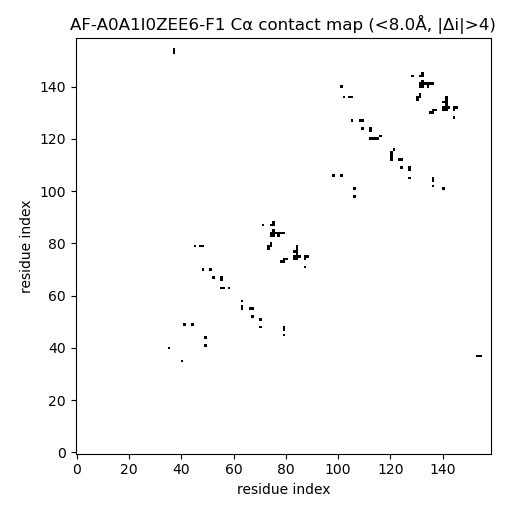61 8.718 1.00 93.56 87 PHE A N 1
ATOM 630 C CA . PHE A 1 87 ? -8.949 -9.814 7.430 1.00 93.56 87 PHE A CA 1
ATOM 631 C C . PHE A 1 87 ? -7.581 -9.119 7.380 1.00 93.56 87 PHE A C 1
ATOM 633 O O . PHE A 1 87 ? -6.860 -9.280 6.390 1.00 93.56 87 PHE A O 1
ATOM 640 N N . ALA A 1 88 ? -7.211 -8.383 8.428 1.00 95.94 88 ALA A N 1
ATOM 641 C CA . ALA A 1 88 ? -5.926 -7.708 8.546 1.00 95.94 88 ALA A CA 1
ATOM 642 C C . ALA A 1 88 ? -4.766 -8.713 8.491 1.00 95.94 88 ALA A C 1
ATOM 644 O O . ALA A 1 88 ? -3.860 -8.544 7.674 1.00 95.94 88 ALA A O 1
ATOM 645 N N . GLU A 1 89 ? -4.840 -9.807 9.248 1.00 97.00 89 GLU A N 1
ATOM 646 C CA . GLU A 1 89 ? -3.861 -10.902 9.243 1.00 97.00 89 GLU A CA 1
ATOM 647 C C . GLU A 1 89 ? -3.709 -11.529 7.853 1.00 97.00 89 GLU A C 1
ATOM 649 O O . GLU A 1 89 ? -2.609 -11.559 7.292 1.00 97.00 89 GLU A O 1
ATOM 654 N N . ARG A 1 90 ? -4.824 -11.945 7.226 1.00 95.75 90 ARG A N 1
ATOM 655 C CA . ARG A 1 90 ? -4.806 -12.482 5.852 1.00 95.75 90 ARG A CA 1
ATOM 656 C C . ARG A 1 90 ? -4.192 -11.493 4.871 1.00 95.75 90 ARG A C 1
ATOM 658 O O . ARG A 1 90 ? -3.490 -11.888 3.937 1.00 95.75 90 ARG A O 1
ATOM 665 N N . ARG A 1 91 ? -4.446 -10.196 5.055 1.00 93.75 91 ARG A N 1
ATOM 666 C CA . ARG A 1 91 ? -3.867 -9.158 4.203 1.00 93.75 91 ARG A CA 1
ATOM 667 C C . ARG A 1 91 ? -2.356 -9.050 4.396 1.00 93.75 91 ARG A C 1
ATOM 669 O O . ARG A 1 91 ? -1.658 -8.898 3.392 1.00 93.75 91 ARG A O 1
ATOM 676 N N . VAL A 1 92 ? -1.848 -9.154 5.626 1.00 94.06 92 VAL A N 1
ATOM 677 C CA . VAL A 1 92 ? -0.403 -9.191 5.906 1.00 94.06 92 VAL A CA 1
ATOM 678 C C . VAL A 1 92 ? 0.248 -10.381 5.213 1.00 94.06 92 VAL A C 1
ATOM 680 O O . VAL A 1 92 ? 1.221 -10.189 4.479 1.00 94.06 92 VAL A O 1
ATOM 683 N N . GLU A 1 93 ? -0.322 -11.574 5.360 1.00 95.31 93 GLU A N 1
ATOM 684 C CA . GLU A 1 93 ? 0.214 -12.781 4.727 1.00 95.31 93 GLU A CA 1
ATOM 685 C C . GLU A 1 93 ? 0.195 -12.696 3.205 1.00 95.31 93 GLU A C 1
ATOM 687 O O . GLU A 1 93 ? 1.199 -12.977 2.547 1.00 95.31 93 GLU A O 1
ATOM 692 N N . ARG A 1 94 ? -0.897 -12.188 2.624 1.00 93.06 94 ARG A N 1
ATOM 693 C CA . ARG A 1 94 ? -0.981 -11.969 1.177 1.00 93.06 94 ARG A CA 1
ATOM 694 C C . ARG A 1 94 ? 0.091 -10.998 0.682 1.00 93.06 94 ARG A C 1
ATOM 696 O O . ARG A 1 94 ? 0.711 -11.255 -0.345 1.00 93.06 94 ARG A O 1
ATOM 703 N N . ILE A 1 95 ? 0.340 -9.899 1.397 1.00 91.44 95 ILE A N 1
ATOM 704 C CA . ILE A 1 95 ? 1.400 -8.942 1.036 1.00 91.44 95 ILE A CA 1
ATOM 705 C C . ILE A 1 95 ? 2.782 -9.602 1.132 1.00 91.44 95 ILE A C 1
ATOM 707 O O . ILE A 1 95 ? 3.608 -9.415 0.238 1.00 91.44 95 ILE A O 1
ATOM 711 N N . ARG A 1 96 ? 3.037 -10.400 2.178 1.00 94.31 96 ARG A N 1
ATOM 712 C CA . ARG A 1 96 ? 4.293 -11.152 2.338 1.00 94.31 96 ARG A CA 1
ATOM 713 C C . ARG A 1 96 ? 4.499 -12.161 1.211 1.00 94.31 96 ARG A C 1
ATOM 715 O O . ARG A 1 96 ? 5.615 -12.285 0.713 1.00 94.31 96 ARG A O 1
ATOM 722 N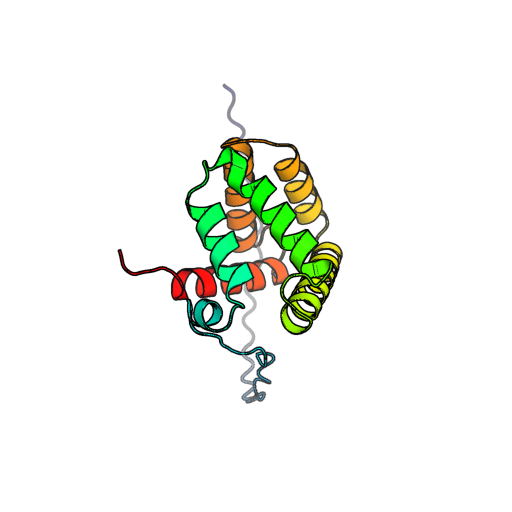 N . ALA A 1 97 ? 3.452 -12.879 0.814 1.00 93.94 97 ALA A N 1
ATOM 723 C CA . ALA A 1 97 ? 3.497 -13.832 -0.290 1.00 93.94 97 ALA A CA 1
ATOM 724 C C . ALA A 1 97 ? 3.789 -13.131 -1.624 1.00 93.94 97 ALA A C 1
ATOM 726 O O . ALA A 1 97 ? 4.714 -13.528 -2.327 1.00 93.94 97 ALA A O 1
ATOM 727 N N . ILE A 1 98 ? 3.080 -12.034 -1.919 1.00 91.56 98 ILE A N 1
ATOM 728 C CA . ILE A 1 98 ? 3.323 -11.228 -3.124 1.00 91.56 98 ILE A CA 1
ATOM 729 C C . ILE A 1 98 ? 4.772 -10.749 -3.155 1.00 91.56 98 ILE A C 1
ATOM 731 O O . ILE A 1 98 ? 5.459 -10.978 -4.140 1.00 91.56 98 ILE A O 1
ATOM 735 N N . ARG A 1 99 ? 5.273 -10.152 -2.064 1.00 92.50 99 ARG A N 1
ATOM 736 C CA . ARG A 1 99 ? 6.648 -9.628 -2.006 1.00 92.50 99 ARG A CA 1
ATOM 737 C C . ARG A 1 99 ? 7.705 -10.704 -2.271 1.00 92.50 99 ARG A C 1
ATOM 739 O O . ARG A 1 99 ? 8.723 -10.400 -2.883 1.00 92.50 99 ARG A O 1
ATOM 746 N N . ARG A 1 100 ? 7.477 -11.938 -1.812 1.00 95.06 100 ARG A N 1
ATOM 747 C CA . ARG A 1 100 ? 8.370 -13.077 -2.083 1.00 95.06 100 ARG A CA 1
ATOM 748 C C . ARG A 1 100 ? 8.350 -13.489 -3.554 1.00 95.06 100 ARG A C 1
ATOM 750 O O . ARG A 1 100 ? 9.399 -13.823 -4.087 1.00 95.06 100 ARG A O 1
ATOM 757 N N . ALA A 1 101 ? 7.182 -13.429 -4.188 1.00 94.44 101 ALA A N 1
ATOM 758 C CA . ALA A 1 101 ? 6.976 -13.836 -5.575 1.00 94.44 101 ALA A CA 1
ATOM 759 C C . ALA A 1 101 ? 7.389 -12.783 -6.621 1.00 94.44 101 ALA A C 1
ATOM 761 O O . ALA A 1 101 ? 7.377 -13.093 -7.808 1.00 94.44 101 ALA A O 1
ATOM 762 N N . LEU A 1 102 ? 7.716 -11.550 -6.215 1.00 96.00 102 LEU A N 1
ATOM 763 C CA . LEU A 1 102 ? 8.158 -10.520 -7.157 1.00 96.00 102 LEU A CA 1
ATOM 764 C C . LEU A 1 102 ? 9.505 -10.893 -7.809 1.00 96.00 102 LEU A C 1
ATOM 766 O O . LEU A 1 102 ? 10.362 -11.456 -7.121 1.00 96.00 102 LEU A O 1
ATOM 770 N N . PRO A 1 103 ? 9.724 -10.533 -9.086 1.00 97.94 103 PRO A N 1
ATOM 771 C CA . PRO A 1 103 ? 11.045 -10.577 -9.710 1.00 97.94 103 PRO A CA 1
ATOM 772 C C . PRO A 1 103 ? 12.047 -9.680 -8.977 1.00 97.94 103 PRO A C 1
ATOM 774 O O . PRO A 1 103 ? 11.657 -8.678 -8.371 1.00 97.94 103 PRO A O 1
ATOM 777 N N . ASP A 1 104 ? 13.331 -10.033 -9.029 1.00 98.12 104 ASP A N 1
ATOM 778 C CA . ASP A 1 104 ? 14.370 -9.327 -8.273 1.00 98.12 104 ASP A CA 1
ATOM 779 C C . ASP A 1 104 ? 14.567 -7.880 -8.740 1.00 98.12 104 ASP A C 1
ATOM 781 O O . ASP A 1 104 ? 14.650 -6.998 -7.887 1.00 98.12 104 ASP A O 1
ATOM 785 N N . GLU A 1 105 ? 14.478 -7.613 -10.046 1.00 97.50 105 GLU A N 1
ATOM 786 C CA . GLU A 1 105 ? 14.496 -6.248 -10.600 1.00 97.50 105 GLU A CA 1
ATOM 787 C C . GLU A 1 105 ? 13.372 -5.385 -10.001 1.00 97.50 105 GLU A C 1
ATOM 789 O O . GLU A 1 105 ? 13.610 -4.326 -9.424 1.00 97.50 105 GLU A O 1
ATOM 794 N N . MET A 1 106 ? 12.135 -5.898 -9.976 1.00 98.06 106 MET A N 1
ATOM 795 C CA . MET A 1 106 ? 11.014 -5.173 -9.368 1.00 98.06 106 MET A CA 1
ATOM 796 C C . MET A 1 106 ? 11.204 -4.985 -7.854 1.00 98.06 106 MET A C 1
ATOM 798 O O . MET A 1 106 ? 10.780 -3.976 -7.283 1.00 98.06 106 MET A O 1
ATOM 802 N N . LYS A 1 107 ? 11.820 -5.950 -7.153 1.00 98.00 107 LYS A N 1
ATOM 803 C CA . LYS A 1 107 ? 12.144 -5.793 -5.724 1.00 98.00 107 LYS A CA 1
ATOM 804 C C . LYS A 1 107 ? 13.169 -4.681 -5.509 1.00 98.00 107 LYS A C 1
ATOM 806 O O . LYS A 1 107 ? 13.015 -3.959 -4.517 1.00 98.00 107 LYS A O 1
ATOM 811 N N . ALA A 1 108 ? 14.172 -4.573 -6.380 1.00 98.12 108 ALA A N 1
ATOM 812 C CA . ALA A 1 108 ? 15.203 -3.544 -6.336 1.00 98.12 108 ALA A CA 1
ATOM 813 C C . ALA A 1 108 ? 14.589 -2.154 -6.541 1.00 98.12 108 ALA A C 1
ATOM 815 O O . ALA A 1 108 ? 14.730 -1.299 -5.664 1.00 98.12 108 ALA A O 1
ATOM 816 N N . ASP A 1 109 ? 13.770 -1.971 -7.575 1.00 98.19 109 ASP A N 1
ATOM 817 C CA . ASP A 1 109 ? 13.127 -0.679 -7.845 1.00 98.19 109 ASP A CA 1
ATOM 818 C C . ASP A 1 109 ? 12.159 -0.272 -6.732 1.00 98.19 109 ASP A C 1
ATOM 820 O O . ASP A 1 109 ? 12.172 0.857 -6.240 1.00 98.19 109 ASP A O 1
ATOM 824 N N . LEU A 1 110 ? 11.356 -1.216 -6.226 1.00 97.25 110 LEU A N 1
ATOM 825 C CA . LEU A 1 110 ? 10.498 -0.959 -5.067 1.00 97.25 110 LEU A CA 1
ATOM 826 C C . LEU A 1 110 ? 11.306 -0.655 -3.799 1.00 97.25 110 LEU A C 1
ATOM 828 O O . LEU A 1 110 ? 10.791 -0.013 -2.880 1.00 97.25 110 LEU A O 1
ATOM 832 N N . HIS A 1 111 ? 12.520 -1.192 -3.661 1.00 97.19 111 HIS A N 1
ATOM 833 C CA . HIS A 1 111 ? 13.407 -0.850 -2.555 1.00 97.19 111 HIS A CA 1
ATOM 834 C C . HIS A 1 111 ? 13.916 0.584 -2.695 1.00 97.19 111 HIS A C 1
ATOM 836 O O . HIS A 1 111 ? 13.819 1.326 -1.718 1.00 97.19 111 HIS A O 1
ATOM 842 N N . GLU A 1 112 ? 14.353 0.990 -3.884 1.00 98.00 112 GLU A N 1
ATOM 843 C CA . GLU A 1 112 ? 14.835 2.348 -4.134 1.00 98.00 112 GLU A CA 1
ATOM 844 C C . GLU A 1 112 ? 13.722 3.388 -3.973 1.00 98.00 112 GLU A C 1
ATOM 846 O O . GLU A 1 112 ? 13.839 4.309 -3.164 1.00 98.00 112 GLU A O 1
ATOM 851 N N . ALA A 1 113 ? 12.558 3.157 -4.588 1.00 97.69 113 ALA A N 1
ATOM 852 C CA . ALA A 1 113 ? 11.396 4.033 -4.450 1.00 97.69 113 ALA A CA 1
ATOM 853 C C . ALA A 1 113 ? 10.987 4.252 -2.980 1.00 97.69 113 ALA A C 1
ATOM 855 O O . ALA A 1 113 ? 10.524 5.329 -2.604 1.00 97.69 113 ALA A O 1
ATOM 856 N N . ARG A 1 114 ? 11.171 3.254 -2.101 1.00 95.00 114 ARG A N 1
ATOM 857 C CA . ARG A 1 114 ? 10.864 3.384 -0.662 1.00 95.00 114 ARG A CA 1
ATOM 858 C C . ARG A 1 114 ? 11.795 4.333 0.091 1.00 95.00 114 ARG A C 1
ATOM 860 O O . ARG A 1 114 ? 11.385 4.813 1.147 1.00 95.00 114 ARG A O 1
ATOM 867 N N . ARG A 1 115 ? 13.007 4.572 -0.407 1.00 96.69 115 ARG A N 1
ATOM 868 C CA . ARG A 1 115 ? 13.998 5.472 0.204 1.00 96.69 115 ARG A CA 1
ATOM 869 C C . ARG A 1 115 ? 13.732 6.935 -0.143 1.00 96.69 115 ARG A C 1
ATOM 871 O O . ARG A 1 115 ? 14.145 7.819 0.601 1.00 96.69 115 ARG A O 1
ATOM 878 N N . LEU A 1 116 ? 13.004 7.173 -1.231 1.00 96.12 116 LEU A N 1
ATOM 879 C CA . LEU A 1 116 ? 12.558 8.496 -1.643 1.00 96.12 116 LEU A CA 1
ATOM 880 C C . LEU A 1 116 ? 11.437 9.022 -0.732 1.00 96.12 116 LEU A C 1
ATOM 882 O O . LEU A 1 116 ? 10.758 8.280 -0.010 1.00 96.12 116 LEU A O 1
ATOM 886 N N . THR A 1 117 ? 11.188 10.328 -0.804 1.00 91.75 117 THR A N 1
ATOM 887 C CA . THR A 1 117 ? 10.095 10.991 -0.079 1.00 91.75 117 THR A CA 1
ATOM 888 C C . THR A 1 117 ? 9.269 11.870 -1.017 1.00 91.75 117 THR A C 1
ATOM 890 O O . THR A 1 117 ? 9.595 12.013 -2.191 1.00 91.75 117 THR A O 1
ATOM 893 N N . GLY A 1 118 ? 8.151 12.406 -0.520 1.00 87.56 118 GLY A N 1
ATOM 894 C CA . GLY A 1 118 ? 7.360 13.405 -1.243 1.00 87.56 118 GLY A CA 1
ATOM 895 C C . GLY A 1 118 ? 6.957 13.005 -2.668 1.00 87.56 118 GLY A C 1
ATOM 896 O O . GLY A 1 118 ? 6.450 11.902 -2.896 1.00 87.56 118 GLY A O 1
ATOM 897 N N . ALA A 1 119 ? 7.153 13.945 -3.596 1.00 91.31 119 ALA A N 1
ATOM 898 C CA . ALA A 1 119 ? 6.823 13.800 -5.010 1.00 91.31 119 ALA A CA 1
ATOM 899 C C . ALA A 1 119 ? 7.709 12.763 -5.713 1.00 91.31 119 ALA A C 1
ATOM 901 O O . ALA A 1 119 ? 7.180 11.954 -6.468 1.00 91.31 119 ALA A O 1
ATOM 902 N N . ASP A 1 120 ? 9.002 12.707 -5.394 1.00 95.25 120 ASP A N 1
ATOM 903 C CA . ASP A 1 120 ? 9.954 11.788 -6.034 1.00 95.25 120 ASP A CA 1
ATOM 904 C C . ASP A 1 120 ? 9.569 10.330 -5.795 1.00 95.25 120 ASP A C 1
ATOM 906 O O . ASP A 1 120 ? 9.543 9.512 -6.710 1.00 95.25 120 ASP A O 1
ATOM 910 N N . ARG A 1 121 ? 9.156 10.004 -4.564 1.00 95.06 121 ARG A N 1
ATOM 911 C CA . ARG A 1 121 ? 8.633 8.668 -4.260 1.00 95.06 121 ARG A CA 1
ATOM 912 C C . ARG A 1 121 ? 7.386 8.344 -5.074 1.00 95.06 121 ARG A C 1
ATOM 914 O O . ARG A 1 121 ? 7.192 7.200 -5.480 1.00 95.06 121 ARG A O 1
ATOM 921 N N . LEU A 1 122 ? 6.490 9.317 -5.231 1.00 93.56 122 LEU A N 1
ATOM 922 C CA . LEU A 1 122 ? 5.268 9.116 -5.999 1.00 93.56 122 LEU A CA 1
ATOM 923 C C . LEU A 1 122 ? 5.590 8.885 -7.477 1.00 93.56 122 LEU A C 1
ATOM 925 O O . LEU A 1 122 ? 4.960 8.020 -8.082 1.00 93.56 122 LEU A O 1
ATOM 929 N N . GLU A 1 123 ? 6.556 9.620 -8.021 1.00 96.94 123 GLU A N 1
ATOM 930 C CA . GLU A 1 123 ? 6.995 9.472 -9.404 1.00 96.94 123 GLU A CA 1
ATOM 931 C C . GLU A 1 123 ? 7.668 8.123 -9.643 1.00 96.94 123 GLU A C 1
ATOM 933 O O . GLU A 1 123 ? 7.208 7.378 -10.502 1.00 96.94 123 GLU A O 1
ATOM 938 N N . ALA A 1 124 ? 8.597 7.707 -8.780 1.00 98.12 124 ALA A N 1
ATOM 939 C CA . ALA A 1 124 ? 9.216 6.384 -8.872 1.00 98.12 124 ALA A CA 1
ATOM 940 C C . ALA A 1 124 ? 8.174 5.246 -8.866 1.00 98.12 124 ALA A C 1
ATOM 942 O O . ALA A 1 124 ? 8.248 4.302 -9.647 1.00 98.12 124 ALA A O 1
ATOM 943 N N . TYR A 1 125 ? 7.124 5.334 -8.038 1.00 97.38 125 TYR A N 1
ATOM 944 C CA . TYR A 1 125 ? 6.038 4.343 -8.083 1.00 97.38 125 TYR A CA 1
ATOM 945 C C . TYR A 1 125 ? 5.174 4.416 -9.350 1.00 97.38 125 TYR A C 1
ATOM 947 O O . TYR A 1 125 ? 4.538 3.417 -9.703 1.00 97.38 125 TYR A O 1
ATOM 955 N N . ARG A 1 126 ? 5.076 5.578 -10.007 1.00 97.44 126 ARG A N 1
ATOM 956 C CA . ARG A 1 126 ? 4.394 5.701 -11.304 1.00 97.44 126 ARG A CA 1
ATOM 957 C C . ARG A 1 126 ? 5.229 5.063 -12.402 1.00 97.44 126 ARG A C 1
ATOM 959 O O . ARG A 1 126 ? 4.651 4.306 -13.173 1.00 97.44 126 ARG A O 1
ATOM 966 N N . GLU A 1 127 ? 6.535 5.301 -12.416 1.00 98.31 127 GLU A N 1
ATOM 967 C CA . GLU A 1 127 ? 7.477 4.686 -13.355 1.00 98.31 127 GLU A CA 1
ATOM 968 C C . GLU A 1 127 ? 7.458 3.162 -13.229 1.00 98.31 127 GLU A C 1
ATOM 970 O O . GLU A 1 127 ? 7.143 2.488 -14.204 1.00 98.31 127 GLU A O 1
ATOM 975 N N . ILE A 1 128 ? 7.606 2.617 -12.014 1.00 98.38 128 ILE A N 1
ATOM 976 C CA . ILE A 1 128 ? 7.510 1.164 -11.764 1.00 98.38 128 ILE A CA 1
ATOM 977 C C . ILE A 1 128 ? 6.178 0.592 -12.269 1.00 98.38 128 ILE A C 1
ATOM 979 O O . ILE A 1 128 ? 6.121 -0.510 -12.810 1.00 98.38 128 ILE A O 1
ATOM 983 N N . ARG A 1 129 ? 5.066 1.319 -12.093 1.00 97.75 129 ARG A N 1
ATOM 984 C CA . ARG A 1 129 ? 3.765 0.870 -12.611 1.00 97.75 129 ARG A CA 1
ATOM 985 C C . ARG A 1 129 ? 3.739 0.873 -14.140 1.00 97.75 129 ARG A C 1
ATOM 987 O O . ARG A 1 129 ? 3.203 -0.068 -14.717 1.00 97.75 129 ARG A O 1
ATOM 994 N N . SER A 1 130 ? 4.258 1.920 -14.776 1.00 98.31 130 SER A N 1
ATOM 995 C CA . SER A 1 130 ? 4.334 2.012 -16.235 1.00 98.31 130 SER A CA 1
ATOM 996 C C . SER A 1 130 ? 5.213 0.901 -16.810 1.00 98.31 130 SER A C 1
ATOM 998 O O . SER A 1 130 ? 4.764 0.204 -17.715 1.00 98.31 130 SER A O 1
ATOM 1000 N N . GLY A 1 131 ? 6.384 0.656 -16.219 1.00 98.44 131 GLY A N 1
ATOM 1001 C CA . GLY A 1 131 ? 7.278 -0.431 -16.617 1.00 98.44 131 GLY A CA 1
ATOM 1002 C C . GLY A 1 131 ? 6.654 -1.813 -16.433 1.00 98.44 131 GLY A C 1
ATOM 1003 O O . GLY A 1 131 ? 6.707 -2.659 -17.324 1.00 98.44 131 GLY A O 1
ATOM 1004 N N . ALA A 1 132 ? 5.927 -2.024 -15.330 1.00 98.38 132 ALA A N 1
ATOM 1005 C CA . ALA A 1 132 ? 5.146 -3.242 -15.129 1.00 98.38 132 ALA A CA 1
ATOM 1006 C C . ALA A 1 132 ? 4.098 -3.458 -16.231 1.00 98.38 132 ALA A C 1
ATOM 1008 O O . ALA A 1 132 ? 3.992 -4.566 -16.744 1.00 98.38 132 ALA A O 1
ATOM 1009 N N . LEU A 1 133 ? 3.360 -2.418 -16.634 1.00 98.44 133 LEU A N 1
ATOM 1010 C CA . LEU A 1 133 ? 2.391 -2.492 -17.739 1.00 98.44 133 LEU A CA 1
ATOM 1011 C C . LEU A 1 133 ? 3.059 -2.701 -19.109 1.00 98.44 133 LEU A C 1
ATOM 1013 O O . LEU A 1 133 ? 2.466 -3.327 -19.987 1.00 98.44 133 LEU A O 1
ATOM 1017 N N . ALA A 1 134 ? 4.285 -2.208 -19.286 1.00 98.19 134 ALA A N 1
ATOM 1018 C CA . ALA A 1 134 ? 5.087 -2.407 -20.491 1.00 98.19 134 ALA A CA 1
ATOM 1019 C C . ALA A 1 134 ? 5.764 -3.791 -20.555 1.00 98.19 134 ALA A C 1
ATOM 1021 O O . ALA A 1 134 ? 6.284 -4.161 -21.604 1.00 98.19 134 ALA A O 1
ATOM 1022 N N . GLY A 1 135 ? 5.736 -4.566 -19.463 1.00 97.94 135 GLY A N 1
ATOM 1023 C CA . GLY A 1 135 ? 6.345 -5.897 -19.387 1.00 97.94 135 GLY A CA 1
ATOM 1024 C C . GLY A 1 135 ? 7.815 -5.911 -18.964 1.00 97.94 135 GLY A C 1
ATOM 1025 O O . GLY A 1 135 ? 8.450 -6.958 -19.035 1.00 97.94 135 GLY A O 1
ATOM 1026 N N . GLU A 1 136 ? 8.357 -4.801 -18.455 1.00 98.38 136 GLU A N 1
ATOM 1027 C CA . GLU A 1 136 ? 9.773 -4.679 -18.055 1.00 98.38 136 GLU A CA 1
ATOM 1028 C C . GLU A 1 136 ? 10.184 -5.675 -16.957 1.00 98.38 136 GLU A C 1
ATOM 1030 O O . GLU A 1 136 ? 11.338 -6.085 -16.876 1.00 98.38 136 GLU A O 1
ATOM 1035 N N . TYR A 1 137 ? 9.224 -6.123 -16.144 1.00 97.75 137 TYR A N 1
ATOM 1036 C CA . TYR A 1 137 ? 9.434 -7.124 -15.092 1.00 97.75 137 TYR A CA 1
ATOM 1037 C C . TYR A 1 137 ? 8.912 -8.525 -15.473 1.00 97.75 137 TYR A C 1
ATOM 1039 O O . TYR A 1 137 ? 8.746 -9.384 -14.603 1.00 97.75 137 TYR A O 1
ATOM 1047 N N . GLY A 1 138 ? 8.629 -8.756 -16.757 1.00 97.69 138 GLY A N 1
ATOM 1048 C CA . GLY A 1 138 ? 8.152 -10.020 -17.316 1.00 97.69 138 GLY A CA 1
ATOM 1049 C C . GLY A 1 138 ? 6.628 -10.169 -17.382 1.00 97.69 138 GLY A C 1
ATOM 1050 O O . GLY A 1 138 ? 5.871 -9.509 -16.663 1.00 97.69 138 GLY A O 1
ATOM 1051 N N . ASP A 1 139 ? 6.185 -11.105 -18.225 1.00 97.62 139 ASP A N 1
ATOM 1052 C CA . ASP A 1 139 ? 4.784 -11.293 -18.638 1.00 97.62 139 ASP A CA 1
ATOM 1053 C C . ASP A 1 139 ? 3.815 -11.447 -17.461 1.00 97.62 139 ASP A C 1
ATOM 1055 O O . ASP A 1 139 ? 2.738 -10.855 -17.429 1.00 97.62 139 ASP A O 1
ATOM 1059 N N . ARG A 1 140 ? 4.219 -12.193 -16.427 1.00 95.44 140 ARG A N 1
ATOM 1060 C CA . ARG A 1 140 ? 3.375 -12.397 -15.243 1.00 95.44 140 ARG A CA 1
ATOM 1061 C C . ARG A 1 140 ? 3.130 -11.099 -14.475 1.00 95.44 140 ARG A C 1
ATOM 1063 O O . ARG A 1 140 ? 2.049 -10.904 -13.920 1.00 95.44 140 ARG A O 1
ATOM 1070 N N . VAL A 1 141 ? 4.133 -10.225 -14.384 1.00 97.50 141 VAL A N 1
ATOM 1071 C CA . VAL A 1 141 ? 3.960 -8.921 -13.733 1.00 97.50 141 VAL A CA 1
ATOM 1072 C C . VAL A 1 141 ? 3.074 -8.028 -14.593 1.00 97.50 141 VAL A C 1
ATOM 1074 O O . VAL A 1 141 ? 2.210 -7.349 -14.038 1.00 97.50 141 VAL A O 1
ATOM 1077 N N . GLN A 1 142 ? 3.225 -8.089 -15.916 1.00 98.38 142 GLN A N 1
ATOM 1078 C CA . GLN A 1 142 ? 2.387 -7.354 -16.859 1.00 98.38 142 GLN A CA 1
ATOM 1079 C C . GLN A 1 142 ? 0.908 -7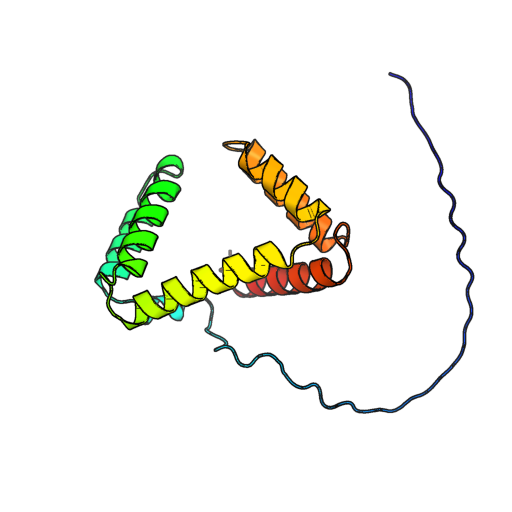.716 -16.736 1.00 98.38 142 GLN A C 1
ATOM 1081 O O . GLN A 1 142 ? 0.072 -6.830 -16.557 1.00 98.38 142 GLN A O 1
ATOM 1086 N N . GLU A 1 143 ? 0.587 -9.009 -16.743 1.00 97.00 143 GLU A N 1
ATOM 1087 C CA . GLU A 1 143 ? -0.782 -9.511 -16.591 1.00 97.00 143 GLU A CA 1
ATOM 1088 C C . GLU A 1 143 ? -1.423 -9.016 -15.283 1.00 97.00 143 GLU A C 1
ATOM 1090 O O . GLU A 1 143 ? -2.550 -8.505 -15.255 1.00 97.00 143 GLU A O 1
ATOM 1095 N N . VAL A 1 144 ? -0.677 -9.101 -14.177 1.00 94.69 144 VAL A N 1
ATOM 1096 C CA . VAL A 1 144 ? -1.142 -8.617 -12.873 1.00 94.69 144 VAL A CA 1
ATOM 1097 C C . VAL A 1 144 ? -1.308 -7.096 -12.874 1.00 94.69 144 VAL A C 1
ATOM 1099 O O . VAL A 1 144 ? -2.282 -6.593 -12.307 1.00 94.69 144 VAL A O 1
ATOM 1102 N N . ALA A 1 145 ? -0.386 -6.352 -13.486 1.00 96.31 145 ALA A N 1
ATOM 1103 C CA . ALA A 1 145 ? -0.460 -4.899 -13.579 1.00 96.31 145 ALA A CA 1
ATOM 1104 C C . ALA A 1 145 ? -1.693 -4.451 -14.377 1.00 96.31 145 ALA A C 1
ATOM 1106 O O . ALA A 1 145 ? -2.420 -3.575 -13.902 1.00 96.31 145 ALA A O 1
ATOM 1107 N N . ALA A 1 146 ? -1.977 -5.102 -15.510 1.00 97.12 146 ALA A N 1
ATOM 1108 C CA . ALA A 1 146 ? -3.169 -4.865 -16.321 1.00 97.12 146 ALA A CA 1
ATOM 1109 C C . ALA A 1 146 ? -4.451 -5.143 -15.520 1.00 97.12 146 ALA A C 1
ATOM 1111 O O . ALA A 1 146 ? -5.293 -4.258 -15.371 1.00 97.12 146 ALA A O 1
ATOM 1112 N N . THR A 1 147 ? -4.532 -6.301 -14.856 1.00 94.38 147 THR A N 1
ATOM 1113 C CA . THR A 1 147 ? -5.673 -6.657 -13.991 1.00 94.38 147 THR A CA 1
ATOM 1114 C C . THR A 1 147 ? -5.899 -5.620 -12.881 1.00 94.38 147 THR A C 1
ATOM 1116 O O . THR A 1 147 ? -7.028 -5.272 -12.529 1.00 94.38 147 THR A O 1
ATOM 1119 N N . VAL A 1 148 ? -4.825 -5.116 -12.266 1.00 91.56 148 VAL A N 1
ATOM 1120 C CA . VAL A 1 148 ? -4.922 -4.083 -11.223 1.00 91.56 148 VAL A CA 1
ATOM 1121 C C . VAL A 1 148 ? -5.372 -2.740 -11.804 1.00 91.56 148 VAL A C 1
ATOM 1123 O O . VAL A 1 148 ? -6.127 -2.031 -11.133 1.00 91.56 148 VAL A O 1
ATOM 1126 N N . GLN A 1 149 ? -4.922 -2.383 -13.008 1.00 93.25 149 GLN A N 1
ATOM 1127 C CA . GLN A 1 149 ? -5.318 -1.161 -13.707 1.00 93.25 149 GLN A CA 1
ATOM 1128 C C . GLN A 1 149 ? -6.814 -1.183 -14.041 1.00 93.25 149 GLN A C 1
ATOM 1130 O O . GLN A 1 149 ? -7.533 -0.278 -13.617 1.00 93.25 149 GLN A O 1
ATOM 1135 N N . GLU A 1 150 ? -7.302 -2.254 -14.667 1.00 92.38 150 GLU A N 1
ATOM 1136 C CA . GLU A 1 150 ? -8.720 -2.436 -15.005 1.00 92.38 150 GLU A CA 1
ATOM 1137 C C . GLU A 1 150 ? -9.616 -2.314 -13.768 1.00 92.38 150 GLU A C 1
ATOM 1139 O O . GLU A 1 150 ? -10.592 -1.564 -13.744 1.00 92.38 150 GLU A O 1
ATOM 1144 N N . ARG A 1 151 ? -9.239 -2.978 -12.668 1.00 87.44 151 ARG A N 1
ATOM 1145 C CA . ARG A 1 151 ? -9.987 -2.894 -11.404 1.00 87.44 151 ARG A CA 1
ATOM 1146 C C . ARG A 1 151 ? -10.006 -1.488 -10.810 1.00 87.44 151 ARG A C 1
ATOM 1148 O O . ARG A 1 151 ? -10.978 -1.117 -10.155 1.00 87.44 151 ARG A O 1
ATOM 1155 N N . ARG A 1 152 ? -8.930 -0.711 -10.973 1.00 87.19 152 ARG A N 1
ATOM 1156 C CA . ARG A 1 152 ? -8.884 0.688 -10.513 1.00 87.19 152 ARG A CA 1
ATOM 1157 C C . ARG A 1 152 ? -9.799 1.570 -11.344 1.00 87.19 152 ARG A C 1
ATOM 1159 O O . ARG A 1 152 ? -10.455 2.437 -10.777 1.00 87.19 152 ARG A O 1
ATOM 1166 N N . GLU A 1 153 ? -9.830 1.354 -12.651 1.00 88.94 153 GLU A N 1
ATOM 1167 C CA . GLU A 1 153 ? -10.687 2.091 -13.577 1.00 88.94 153 GLU A CA 1
ATOM 1168 C C . GLU A 1 153 ? -12.160 1.787 -13.327 1.00 88.94 153 GLU A C 1
ATOM 1170 O O . GLU A 1 153 ? -12.946 2.720 -13.194 1.00 88.94 153 GLU A O 1
ATOM 1175 N N . ALA A 1 154 ? -12.504 0.516 -13.105 1.00 86.19 154 ALA A N 1
ATOM 1176 C CA . ALA A 1 154 ? -13.849 0.103 -12.708 1.00 86.19 154 ALA A CA 1
ATOM 1177 C C . ALA A 1 154 ? -14.322 0.757 -11.394 1.00 86.19 154 ALA A C 1
ATOM 1179 O O . ALA A 1 154 ? -15.518 0.944 -11.188 1.00 86.19 154 ALA A O 1
ATOM 1180 N N . CYS A 1 155 ? -13.392 1.125 -10.503 1.00 83.62 155 CYS A N 1
ATOM 1181 C CA . CYS A 1 155 ? -13.686 1.797 -9.235 1.00 83.62 155 CYS A CA 1
ATOM 1182 C C . CYS A 1 155 ? -13.488 3.317 -9.252 1.00 83.62 155 CYS A C 1
ATOM 1184 O O . CYS A 1 155 ? -13.568 3.947 -8.191 1.00 83.62 155 CYS A O 1
ATOM 1186 N N . ARG A 1 156 ? -13.204 3.924 -10.407 1.00 83.06 156 ARG A N 1
ATOM 1187 C CA . ARG A 1 156 ? -13.055 5.376 -10.508 1.00 83.06 156 ARG A CA 1
ATOM 1188 C C . ARG A 1 156 ? -14.451 6.022 -10.465 1.00 83.06 156 ARG A C 1
ATOM 1190 O O . ARG A 1 156 ? -15.294 5.653 -11.277 1.00 83.06 156 ARG A O 1
ATOM 1197 N N . PRO A 1 157 ? -14.722 6.969 -9.547 1.00 71.81 157 PRO A N 1
ATOM 1198 C CA . PRO A 1 157 ? -15.987 7.701 -9.569 1.00 71.81 157 PRO A CA 1
ATOM 1199 C C . PRO A 1 157 ? -16.104 8.508 -10.878 1.00 71.81 157 PRO A C 1
ATOM 1201 O O . PRO A 1 157 ? -15.073 8.996 -11.355 1.00 71.81 157 PRO A O 1
ATOM 1204 N N . PRO A 1 158 ? -17.310 8.651 -11.465 1.00 63.06 158 PRO A N 1
ATOM 1205 C CA . PRO A 1 158 ? -17.506 9.542 -12.607 1.00 63.06 158 PRO A CA 1
ATOM 1206 C C . PRO A 1 158 ? -17.128 10.975 -12.208 1.00 63.06 158 PRO A C 1
ATOM 1208 O O . PRO A 1 158 ? -17.426 11.409 -11.094 1.00 63.06 158 PRO A O 1
ATOM 1211 N N . SER A 1 159 ? -16.405 11.64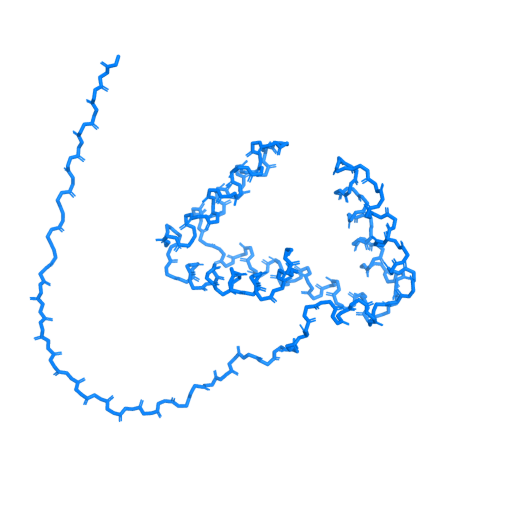6 -13.104 1.00 50.19 159 SER A N 1
ATOM 1212 C CA . SER A 1 159 ? -15.939 13.034 -12.975 1.00 50.19 159 SER A CA 1
ATOM 1213 C C . SER A 1 159 ? -17.065 14.045 -13.088 1.00 50.19 159 SER A C 1
ATOM 1215 O O . SER A 1 159 ? -17.904 13.841 -13.995 1.00 50.19 159 SER A O 1
#

Organism: NCBI:txid748909

Solvent-accessible surface area (backbone atoms only — not comparable to full-atom values): 9802 Å² total; per-residue (Å²): 140,81,88,84,86,77,88,78,89,78,91,78,80,90,79,91,75,93,74,91,74,94,67,90,69,80,80,76,75,89,62,91,57,88,87,67,56,78,69,58,62,63,81,72,48,51,68,67,54,52,50,51,56,50,53,40,68,75,45,58,81,86,50,34,64,56,50,54,50,49,55,52,48,41,24,57,77,31,78,60,34,73,69,46,16,56,49,43,49,53,50,52,52,51,52,55,52,51,64,70,69,51,50,66,69,54,52,51,52,55,51,56,32,65,75,44,56,77,67,62,21,53,48,44,52,48,52,55,48,51,38,24,57,73,32,76,61,36,67,71,44,16,55,52,40,47,56,52,48,54,55,50,59,76,53,52,75,88,131

Sequence (159 aa):
MPLIQTAGLFAAGLLTTSGLFTGAAPSTSTGDGPQVPCGAVWSHLPEDLRADLRGVRALPVSEKADALRAIRRDALDGDYGTQVQRFAERRVERIRAIRRALPDEMKADLHEARRLTGADRLEAYREIRSGALAGEYGDRVQEVAATVQERREACRPPS